Protein AF-A0A6I4NAY8-F1 (afdb_monomer_lite)

pLDDT: mean 77.97, std 20.3, range [33.94, 97.94]

Sequence (167 aa):
MTAADCAPWLVQVPPARNGLWCECTLAEPAAHSAREWLLAGYAAPSPRLAVRWLTAQASRLADLIDPPLDTQWMPPRALRVAALRPALDPATALRAWPTDVAEHDQALTAMRDGGLYAFTVTDDRTSYALTARPILTHARGLTPPPQTPAPYRGRPVEAPPQRPFLR

Foldseek 3Di:
DDDDDPDPDPPVPPQPQQWKKKWKKKWFDDPVDIDMDTPDIDTGRALVSLLVVLLVVLQVVLCVVPNDQPDPVDDNPPDDDDPDDFPFRSSVVSNCSNVPPVLSVVSRVCVVVQHKDWDWGAGPGMIIIIIMHTDNPPPPPPPPDPPPPDPPPDDPPDDPDDDDDDD

Structure (mmCIF, N/CA/C/O backbone):
data_AF-A0A6I4NAY8-F1
#
_entry.id   AF-A0A6I4NAY8-F1
#
loop_
_atom_site.group_PDB
_atom_site.id
_atom_site.type_symbol
_atom_site.label_atom_id
_atom_site.label_alt_id
_atom_site.label_comp_id
_atom_site.label_asym_id
_atom_site.label_entity_id
_atom_site.label_seq_id
_atom_site.pdbx_PDB_ins_code
_atom_site.Cartn_x
_atom_site.Cartn_y
_atom_site.Cartn_z
_atom_site.occupancy
_atom_site.B_iso_or_equiv
_atom_site.auth_seq_id
_atom_site.auth_comp_id
_atom_site.auth_asym_id
_atom_site.auth_atom_id
_atom_site.pdbx_PDB_model_num
ATOM 1 N N . MET A 1 1 ? -2.408 6.179 61.531 1.00 34.97 1 MET A N 1
ATOM 2 C CA . MET A 1 1 ? -1.183 5.784 60.805 1.00 34.97 1 MET A CA 1
ATOM 3 C C . MET A 1 1 ? -1.459 4.390 60.257 1.00 34.97 1 MET A C 1
ATOM 5 O O . MET A 1 1 ? -1.583 3.493 61.070 1.00 34.97 1 MET A O 1
ATOM 9 N N . THR A 1 2 ? -1.752 4.114 58.991 1.00 36.94 2 THR A N 1
ATOM 10 C CA . THR A 1 2 ? -1.921 4.879 57.741 1.00 36.94 2 THR A CA 1
ATOM 11 C C . THR A 1 2 ? -2.724 3.964 56.807 1.00 36.94 2 THR A C 1
ATOM 13 O O . THR A 1 2 ? -2.669 2.743 56.943 1.00 36.94 2 THR A O 1
ATOM 16 N N . ALA A 1 3 ? -3.490 4.567 55.901 1.00 35.75 3 ALA A N 1
ATOM 17 C CA . ALA A 1 3 ? -4.320 3.892 54.915 1.00 35.75 3 ALA A CA 1
ATOM 18 C C . ALA A 1 3 ? -3.467 3.047 53.953 1.00 35.75 3 ALA A C 1
ATOM 20 O O . ALA A 1 3 ? -2.492 3.549 53.399 1.00 35.75 3 ALA A O 1
ATOM 21 N N . ALA A 1 4 ? -3.840 1.781 53.759 1.00 39.31 4 ALA A N 1
ATOM 22 C CA . ALA A 1 4 ? -3.364 0.973 52.644 1.00 39.31 4 ALA A CA 1
ATOM 23 C C . ALA A 1 4 ? -4.388 1.108 51.513 1.00 39.31 4 ALA A C 1
ATOM 25 O O . ALA A 1 4 ? -5.431 0.457 51.496 1.00 39.31 4 ALA A O 1
ATOM 26 N N . ASP A 1 5 ? -4.068 2.065 50.652 1.00 36.16 5 ASP A N 1
ATOM 27 C CA . ASP A 1 5 ? -4.637 2.382 49.350 1.00 36.16 5 ASP A CA 1
ATOM 28 C C . ASP A 1 5 ? -5.094 1.124 48.585 1.00 36.16 5 ASP A C 1
ATOM 30 O O . ASP A 1 5 ? -4.291 0.356 48.054 1.00 36.16 5 ASP A O 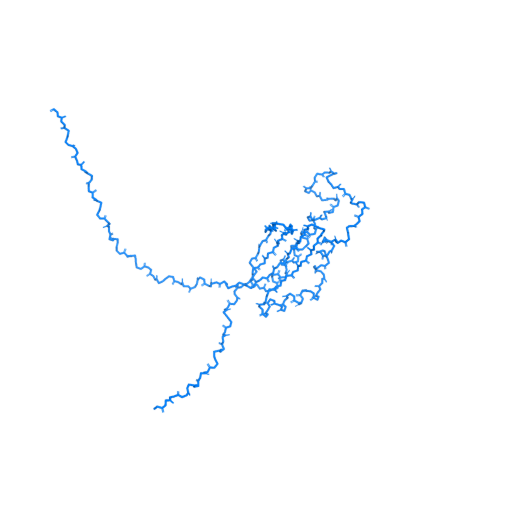1
ATOM 34 N N . CYS A 1 6 ? -6.408 0.904 48.522 1.00 33.94 6 CYS A N 1
ATOM 35 C CA . CYS A 1 6 ? -7.006 0.087 47.475 1.00 33.94 6 CYS A CA 1
ATOM 36 C C . CYS A 1 6 ? -7.085 0.967 46.230 1.00 33.94 6 CYS A C 1
ATOM 38 O O . CYS A 1 6 ? -8.078 1.662 46.044 1.00 33.94 6 CYS A O 1
ATOM 40 N N . ALA A 1 7 ? -6.048 0.958 45.394 1.00 38.62 7 ALA A N 1
ATOM 41 C CA . ALA A 1 7 ? -6.130 1.543 44.063 1.00 38.62 7 ALA A CA 1
ATOM 42 C C . ALA A 1 7 ? -7.064 0.661 43.210 1.00 38.62 7 ALA A C 1
ATOM 44 O O . ALA A 1 7 ? -6.692 -0.473 42.885 1.00 38.62 7 ALA A O 1
ATOM 45 N N . PRO A 1 8 ? -8.282 1.112 42.847 1.00 40.91 8 PRO A N 1
ATOM 46 C CA . PRO A 1 8 ? -9.058 0.407 41.850 1.00 40.91 8 PRO A CA 1
ATOM 47 C C . PRO A 1 8 ? -8.308 0.561 40.529 1.00 40.91 8 PRO A C 1
ATOM 49 O O . PRO A 1 8 ? -7.895 1.658 40.157 1.00 40.91 8 PRO A O 1
ATOM 52 N N . TRP A 1 9 ? -8.090 -0.568 39.864 1.00 42.12 9 TRP A N 1
ATOM 53 C CA . TRP A 1 9 ? -7.739 -0.681 38.456 1.00 42.12 9 TRP A CA 1
ATOM 54 C C . TRP A 1 9 ? -8.169 0.569 37.672 1.00 42.12 9 TRP A C 1
ATOM 56 O O . TRP A 1 9 ? -9.345 0.811 37.418 1.00 42.12 9 TRP A O 1
ATOM 66 N N . LEU A 1 10 ? -7.205 1.385 37.255 1.00 37.97 10 LEU A N 1
ATOM 67 C CA . LEU A 1 10 ? -7.405 2.205 36.074 1.00 37.97 10 LEU A CA 1
ATOM 68 C C . LEU A 1 10 ? -7.508 1.201 34.928 1.00 37.97 10 LEU A C 1
ATOM 70 O O . LEU A 1 10 ? -6.498 0.784 34.365 1.00 37.97 10 LEU A O 1
ATOM 74 N N . VAL A 1 11 ? -8.733 0.790 34.587 1.00 47.25 11 VAL A N 1
ATOM 75 C CA . VAL A 1 11 ? -9.024 0.432 33.200 1.00 47.25 11 VAL A CA 1
ATOM 76 C C . VAL A 1 11 ? -8.667 1.696 32.440 1.00 47.25 11 VAL A C 1
ATOM 78 O O . VAL A 1 11 ? -9.415 2.673 32.423 1.00 47.25 11 VAL A O 1
ATOM 81 N N . GLN A 1 12 ? -7.447 1.723 31.909 1.00 39.81 12 GLN A N 1
ATOM 82 C CA . GLN A 1 12 ? -7.079 2.674 30.888 1.00 39.81 12 GLN A CA 1
ATOM 83 C C . GLN A 1 12 ? -8.020 2.366 29.735 1.00 39.81 12 GLN A C 1
ATOM 85 O O . GLN A 1 12 ? -7.787 1.440 28.964 1.00 39.81 12 GLN A O 1
ATOM 90 N N . VAL A 1 13 ? -9.136 3.093 29.669 1.00 46.72 13 VAL A N 1
ATOM 91 C CA . VAL A 1 13 ? -9.933 3.176 28.453 1.00 46.72 13 VAL A CA 1
ATOM 92 C C . VAL A 1 13 ? -8.932 3.628 27.396 1.00 46.72 13 VAL A C 1
ATOM 94 O O . VAL A 1 13 ? -8.392 4.731 27.540 1.00 46.72 13 VAL A O 1
ATOM 97 N N . PRO A 1 14 ? -8.583 2.785 26.404 1.00 49.34 14 PRO A N 1
ATOM 98 C CA . PRO A 1 14 ? -7.651 3.208 25.379 1.00 49.34 14 PRO A CA 1
ATOM 99 C C . PRO A 1 14 ? -8.218 4.498 24.783 1.00 49.34 14 PRO A C 1
ATOM 101 O O . PRO A 1 14 ? -9.425 4.549 24.513 1.00 49.34 14 PRO A O 1
ATOM 104 N N . PRO A 1 15 ? -7.407 5.563 24.651 1.00 50.00 15 PRO A N 1
ATOM 105 C CA . PRO A 1 15 ? -7.890 6.830 24.121 1.00 50.00 15 PRO A CA 1
ATOM 106 C C . PRO A 1 15 ? -8.634 6.549 22.818 1.00 50.00 15 PRO A C 1
ATOM 108 O O . PRO A 1 15 ? -8.161 5.748 22.010 1.00 50.00 15 PRO A O 1
ATOM 111 N N . ALA A 1 16 ? -9.819 7.146 22.659 1.00 53.31 16 ALA A N 1
ATOM 112 C CA . ALA A 1 16 ? -10.698 6.886 21.526 1.00 53.31 16 ALA A CA 1
ATOM 113 C C . ALA A 1 16 ? -9.896 6.988 20.218 1.00 53.31 16 ALA A C 1
ATOM 115 O O . ALA A 1 16 ? -9.445 8.064 19.817 1.00 53.31 16 ALA A O 1
ATOM 116 N N . ARG A 1 17 ? -9.641 5.832 19.598 1.00 59.94 17 ARG A N 1
ATOM 117 C CA . ARG A 1 17 ? -8.898 5.726 18.344 1.00 59.94 17 ARG A CA 1
ATOM 118 C C . ARG A 1 17 ? -9.830 6.221 17.246 1.00 59.94 17 ARG A C 1
ATOM 120 O O . ARG A 1 17 ? -10.696 5.482 16.795 1.00 59.94 17 ARG A O 1
ATOM 127 N N . ASN A 1 18 ? -9.678 7.478 16.846 1.00 71.06 18 ASN A N 1
ATOM 128 C CA . ASN A 1 18 ? -10.586 8.109 15.885 1.00 71.06 18 ASN A CA 1
ATOM 129 C C . ASN A 1 18 ? -10.168 7.917 14.412 1.00 71.06 18 ASN A C 1
ATOM 131 O O . ASN A 1 18 ? -10.795 8.484 13.518 1.00 71.06 18 ASN A O 1
ATOM 135 N N . GLY A 1 19 ? -9.146 7.099 14.132 1.00 87.06 19 GLY A N 1
ATOM 136 C CA . GLY A 1 19 ? -8.798 6.708 12.769 1.00 87.06 19 GLY A CA 1
ATOM 137 C C . GLY A 1 19 ? -7.439 6.027 12.643 1.00 87.06 19 GLY A C 1
ATOM 138 O O . GLY A 1 19 ? -6.710 5.826 13.617 1.00 87.06 19 GLY A O 1
ATOM 139 N N . LEU A 1 20 ? -7.097 5.684 11.407 1.00 92.75 20 LEU A N 1
ATOM 140 C CA . LEU A 1 20 ? -5.799 5.169 11.001 1.00 92.75 20 LEU A CA 1
ATOM 141 C C . LEU A 1 20 ? -5.195 6.088 9.953 1.00 92.75 20 LEU A C 1
ATOM 143 O O . LEU A 1 20 ? -5.896 6.615 9.093 1.00 92.75 20 LEU A O 1
ATOM 147 N N . TRP A 1 21 ? -3.885 6.249 10.010 1.00 94.69 21 TRP A N 1
ATOM 148 C CA . TRP A 1 21 ? -3.124 6.851 8.936 1.00 94.69 21 TRP A CA 1
ATOM 149 C C . TRP A 1 21 ? -2.493 5.742 8.111 1.00 94.69 21 TRP A C 1
ATOM 151 O O . TRP A 1 21 ? -1.786 4.891 8.651 1.00 94.69 21 TRP A O 1
ATOM 161 N N . CYS A 1 22 ? -2.808 5.738 6.823 1.00 96.81 22 CYS A N 1
ATOM 162 C CA . CYS A 1 22 ? -2.284 4.794 5.855 1.00 96.81 22 CYS A CA 1
ATOM 163 C C . CYS A 1 22 ? -1.276 5.511 4.963 1.00 96.81 22 CYS A C 1
ATOM 165 O O . CYS A 1 22 ? -1.533 6.640 4.541 1.00 96.81 22 CYS A O 1
ATOM 167 N N . GLU A 1 23 ? -0.156 4.863 4.669 1.00 97.00 23 GLU A N 1
ATOM 168 C CA . GLU A 1 23 ? 0.935 5.423 3.873 1.00 97.00 23 GLU A CA 1
ATOM 169 C C . GLU A 1 23 ? 1.396 4.403 2.834 1.00 97.00 23 GLU A C 1
ATOM 171 O O . GLU A 1 23 ? 1.393 3.197 3.074 1.00 97.00 23 GLU A O 1
ATOM 176 N N . CYS A 1 24 ? 1.784 4.908 1.668 1.00 97.12 24 CYS A N 1
ATOM 177 C CA . CYS A 1 24 ? 2.504 4.169 0.645 1.00 97.12 24 CYS A CA 1
ATOM 178 C C . CYS A 1 24 ? 3.867 4.836 0.502 1.00 97.12 24 CYS A C 1
ATOM 180 O O . CYS A 1 24 ? 3.929 5.995 0.075 1.00 97.12 24 CYS A O 1
ATOM 182 N N . THR A 1 25 ? 4.939 4.137 0.860 1.00 95.62 25 THR A N 1
ATOM 183 C CA . THR A 1 25 ? 6.299 4.677 0.798 1.00 95.62 25 THR A CA 1
ATOM 184 C C . THR A 1 25 ? 7.200 3.849 -0.104 1.00 95.62 25 THR A C 1
ATOM 186 O O . THR A 1 25 ? 6.998 2.654 -0.319 1.00 95.62 25 THR A O 1
ATOM 189 N N . LEU A 1 26 ? 8.180 4.539 -0.674 1.00 93.81 26 LEU A N 1
ATOM 190 C CA . LEU A 1 26 ? 9.286 3.984 -1.434 1.00 93.81 26 LEU A CA 1
ATOM 191 C C . LEU A 1 26 ? 10.556 4.268 -0.646 1.00 93.81 26 LEU A C 1
ATOM 193 O O . LEU A 1 26 ? 10.820 5.430 -0.350 1.00 93.81 26 LEU A O 1
ATOM 197 N N . ALA A 1 27 ? 11.355 3.256 -0.348 1.00 91.50 27 ALA A N 1
ATOM 198 C CA . ALA A 1 27 ? 12.636 3.427 0.311 1.00 91.50 27 ALA A CA 1
ATOM 199 C C . ALA A 1 27 ? 13.767 2.839 -0.534 1.00 91.50 27 ALA A C 1
ATOM 201 O O . ALA A 1 27 ? 13.701 1.695 -0.971 1.00 91.50 27 ALA A O 1
ATOM 202 N N . GLU A 1 28 ? 14.829 3.608 -0.732 1.00 89.00 28 GLU A N 1
ATOM 203 C CA . GLU A 1 28 ? 16.080 3.148 -1.328 1.00 89.00 28 GLU A CA 1
ATOM 204 C C . GLU A 1 28 ? 17.092 2.926 -0.194 1.00 89.00 28 GLU A C 1
ATOM 206 O O . GLU A 1 28 ? 17.622 3.900 0.364 1.00 89.00 28 GLU A O 1
ATOM 211 N N . PRO A 1 29 ? 17.341 1.669 0.215 1.00 71.69 29 PRO A N 1
ATOM 212 C CA . PRO A 1 29 ? 18.345 1.370 1.221 1.00 71.69 29 PRO A CA 1
ATOM 213 C C . PRO A 1 29 ? 19.744 1.535 0.614 1.00 71.69 29 PRO A C 1
ATOM 215 O O . PRO A 1 29 ? 20.299 0.613 0.023 1.00 71.69 29 PRO A O 1
ATOM 218 N N . ALA A 1 30 ? 20.343 2.717 0.764 1.00 71.38 30 ALA A N 1
ATOM 219 C CA . ALA A 1 30 ? 21.750 2.918 0.429 1.00 71.38 30 ALA A CA 1
ATOM 220 C C . ALA A 1 30 ? 22.642 2.648 1.648 1.00 71.38 30 ALA A C 1
ATOM 222 O O . ALA A 1 30 ? 22.284 2.987 2.775 1.00 71.38 30 ALA A O 1
ATOM 223 N N . ALA A 1 31 ? 23.854 2.137 1.407 1.00 67.75 31 ALA A N 1
ATOM 224 C CA . ALA A 1 31 ? 24.835 1.822 2.453 1.00 67.75 31 ALA A CA 1
ATOM 225 C C . ALA A 1 31 ? 25.184 3.007 3.382 1.00 67.75 31 ALA A C 1
ATOM 227 O O . ALA A 1 31 ? 25.653 2.789 4.494 1.00 67.75 31 ALA A O 1
ATOM 228 N N . HIS A 1 32 ? 24.954 4.250 2.941 1.00 60.06 32 HIS A N 1
ATOM 229 C CA . HIS A 1 32 ? 25.340 5.460 3.680 1.00 60.06 32 HIS A CA 1
ATOM 230 C C . HIS A 1 32 ? 24.232 6.523 3.790 1.00 60.06 32 HIS A C 1
ATOM 232 O O . HIS A 1 32 ? 24.405 7.500 4.514 1.00 60.06 32 HIS A O 1
ATOM 238 N N . SER A 1 33 ? 23.100 6.368 3.092 1.00 64.69 33 SER A N 1
ATOM 239 C CA . SER A 1 33 ? 21.971 7.306 3.182 1.00 64.69 33 SER A CA 1
ATOM 240 C C . SER A 1 33 ? 20.681 6.666 2.671 1.00 64.69 33 SER A C 1
ATOM 242 O O . SER A 1 33 ? 20.396 6.713 1.473 1.00 64.69 33 SER A O 1
ATOM 244 N N . ALA A 1 34 ? 19.891 6.075 3.565 1.00 79.00 34 ALA A N 1
ATOM 245 C CA . ALA A 1 34 ? 18.550 5.633 3.205 1.00 79.00 34 ALA A CA 1
ATOM 246 C C . ALA A 1 34 ? 17.709 6.847 2.780 1.00 79.00 34 ALA A C 1
ATOM 248 O O . ALA A 1 34 ? 17.661 7.855 3.491 1.00 79.00 34 ALA A O 1
ATOM 249 N N . ARG A 1 35 ? 17.080 6.763 1.608 1.00 85.75 35 ARG A N 1
ATOM 250 C CA . ARG A 1 35 ? 16.110 7.759 1.142 1.00 85.75 35 ARG A CA 1
ATOM 251 C C . ARG A 1 35 ? 14.730 7.143 1.173 1.00 85.75 35 ARG A C 1
ATOM 253 O O . ARG A 1 35 ? 14.568 6.008 0.743 1.00 85.75 35 ARG A O 1
ATOM 260 N N . GLU A 1 36 ? 13.758 7.898 1.662 1.00 91.44 36 GLU A N 1
ATOM 261 C CA . GLU A 1 36 ? 12.361 7.489 1.682 1.00 91.44 36 GLU A CA 1
ATOM 262 C C . GLU A 1 36 ? 11.495 8.577 1.047 1.00 91.44 36 GLU A C 1
ATOM 264 O O . GLU A 1 36 ? 11.674 9.770 1.306 1.00 91.44 36 GLU A O 1
ATOM 269 N N . TRP A 1 37 ? 10.552 8.154 0.212 1.00 93.81 37 TRP A N 1
ATOM 270 C CA . TRP A 1 37 ? 9.575 9.008 -0.443 1.00 93.81 37 TRP A CA 1
ATOM 271 C C . TRP A 1 37 ? 8.164 8.541 -0.098 1.00 93.81 37 TRP A C 1
ATOM 273 O O . TRP A 1 37 ? 7.818 7.376 -0.291 1.00 93.81 37 TRP A O 1
ATOM 283 N N . LEU A 1 38 ? 7.326 9.471 0.362 1.00 94.62 38 LEU A N 1
ATOM 284 C CA . LEU A 1 38 ? 5.894 9.245 0.530 1.00 94.62 38 LEU A CA 1
ATOM 285 C C . LEU A 1 38 ? 5.197 9.404 -0.825 1.00 94.62 38 LEU A C 1
ATOM 287 O O . LEU A 1 38 ? 5.146 10.503 -1.375 1.00 94.62 38 LEU A O 1
ATOM 291 N N . LEU A 1 39 ? 4.651 8.311 -1.352 1.00 94.12 39 LEU A N 1
ATOM 292 C CA . LEU A 1 39 ? 3.948 8.293 -2.636 1.00 94.12 39 LEU A CA 1
ATOM 293 C C . LEU A 1 39 ? 2.464 8.638 -2.478 1.00 94.12 39 LEU A C 1
ATOM 295 O O . LEU A 1 39 ? 1.883 9.310 -3.329 1.00 94.12 39 LEU A O 1
ATOM 299 N N . ALA A 1 40 ? 1.844 8.179 -1.388 1.00 94.25 40 ALA A N 1
ATOM 300 C CA . ALA A 1 40 ? 0.448 8.458 -1.075 1.00 94.25 40 ALA A CA 1
ATOM 301 C C . ALA A 1 40 ? 0.174 8.336 0.428 1.00 94.25 40 ALA A C 1
ATOM 303 O O . ALA A 1 40 ? 0.812 7.546 1.122 1.00 94.25 40 ALA A O 1
ATOM 304 N N . GLY A 1 41 ? -0.821 9.080 0.914 1.00 94.69 41 GLY A N 1
ATOM 305 C CA . GLY A 1 41 ? -1.300 9.002 2.292 1.00 94.69 41 GLY A CA 1
ATOM 306 C C . GLY A 1 41 ? -2.823 9.084 2.372 1.00 94.69 41 GLY A C 1
ATOM 307 O O . GLY A 1 41 ? -3.463 9.713 1.524 1.00 94.69 41 GLY A O 1
ATOM 308 N N . TYR A 1 42 ? -3.412 8.443 3.381 1.00 94.94 42 TYR A N 1
ATOM 309 C CA . TYR A 1 42 ? -4.858 8.431 3.594 1.00 94.94 42 TYR A CA 1
ATOM 310 C C . TYR A 1 42 ? -5.238 8.269 5.065 1.00 94.94 42 TYR A C 1
ATOM 312 O O . TYR A 1 42 ? -4.831 7.323 5.735 1.00 94.94 42 TYR A O 1
ATOM 320 N N . ALA A 1 43 ? -6.089 9.170 5.558 1.00 93.25 43 ALA A N 1
ATOM 321 C CA . ALA A 1 43 ? -6.701 9.049 6.874 1.00 93.25 43 ALA A CA 1
ATOM 322 C C . ALA A 1 43 ? -7.974 8.191 6.778 1.00 93.25 43 ALA A C 1
ATOM 324 O O . ALA A 1 43 ? -9.025 8.658 6.337 1.00 93.25 43 ALA A O 1
ATOM 325 N N . ALA A 1 44 ? -7.880 6.928 7.188 1.00 92.75 44 ALA A N 1
ATOM 326 C CA . ALA A 1 44 ? -8.990 5.990 7.193 1.00 92.75 44 ALA A CA 1
ATOM 327 C C . ALA A 1 44 ? -9.781 6.081 8.511 1.00 92.75 44 ALA A C 1
ATOM 329 O O . ALA A 1 44 ? -9.198 5.939 9.585 1.00 92.75 44 ALA A O 1
ATOM 330 N N . PRO A 1 45 ? -11.117 6.223 8.478 1.00 90.56 45 PRO A N 1
ATOM 331 C CA . PRO A 1 45 ? -11.915 6.273 9.703 1.00 90.56 45 PRO A CA 1
ATOM 332 C C . PRO A 1 45 ? -12.198 4.882 10.298 1.00 90.56 45 PRO A C 1
ATOM 334 O O . PRO A 1 45 ? -12.808 4.777 11.355 1.00 90.56 45 PRO A O 1
ATOM 337 N N . SER A 1 46 ? -11.786 3.795 9.632 1.00 90.88 46 SER A N 1
ATOM 338 C CA . SER A 1 46 ? -11.899 2.431 10.164 1.00 90.88 46 SER A CA 1
ATOM 339 C C . SER A 1 46 ? -10.867 1.477 9.545 1.00 90.88 46 SER A C 1
ATOM 341 O O . SER A 1 46 ? -10.421 1.726 8.420 1.00 90.88 46 SER A O 1
ATOM 343 N N . PRO A 1 47 ? -10.551 0.339 10.201 1.00 94.06 47 PRO A N 1
ATOM 344 C CA . PRO A 1 47 ? -9.652 -0.681 9.650 1.00 94.06 47 PRO A CA 1
ATOM 345 C C . PRO A 1 47 ? -10.086 -1.220 8.282 1.00 94.06 47 PRO A C 1
ATOM 347 O O . PRO A 1 47 ? -9.264 -1.414 7.396 1.00 94.06 47 PRO A O 1
ATOM 350 N N . ARG A 1 48 ? -11.392 -1.408 8.055 1.00 95.44 48 ARG A N 1
ATOM 351 C CA . ARG A 1 48 ? -11.899 -1.901 6.760 1.00 95.44 48 ARG A CA 1
ATOM 352 C C . ARG A 1 48 ? -11.633 -0.921 5.622 1.00 95.44 48 ARG A C 1
ATOM 354 O O . ARG A 1 48 ? -11.324 -1.332 4.508 1.00 95.44 48 ARG A O 1
ATOM 361 N N . LEU A 1 49 ? -11.756 0.375 5.900 1.00 95.44 49 LEU A N 1
ATOM 362 C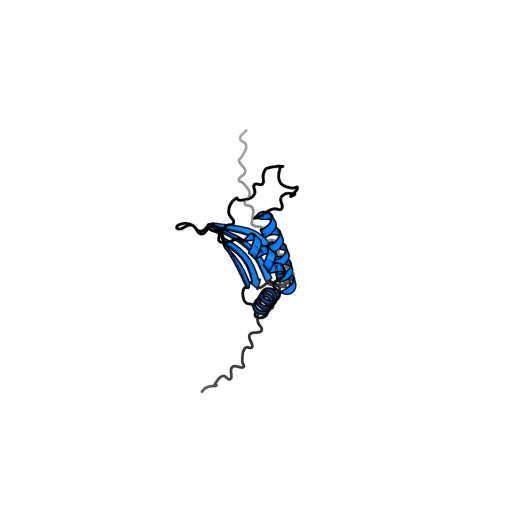 CA . LEU A 1 49 ? -11.451 1.416 4.922 1.00 95.44 49 LEU A CA 1
ATOM 363 C C . LEU A 1 49 ? -9.946 1.565 4.699 1.00 95.44 49 LEU A C 1
ATOM 365 O O . LEU A 1 49 ? -9.552 1.866 3.576 1.00 95.44 49 LEU A O 1
ATOM 369 N N . ALA A 1 50 ? -9.131 1.304 5.724 1.00 96.12 50 ALA A N 1
ATOM 370 C CA . ALA A 1 50 ? -7.683 1.215 5.585 1.00 96.12 50 ALA A CA 1
ATOM 371 C C . ALA A 1 50 ? -7.296 0.068 4.641 1.00 96.12 50 ALA A C 1
ATOM 373 O O . ALA A 1 50 ? -6.661 0.339 3.629 1.00 96.12 50 ALA A O 1
ATOM 374 N N . VAL A 1 51 ? -7.770 -1.167 4.878 1.00 97.12 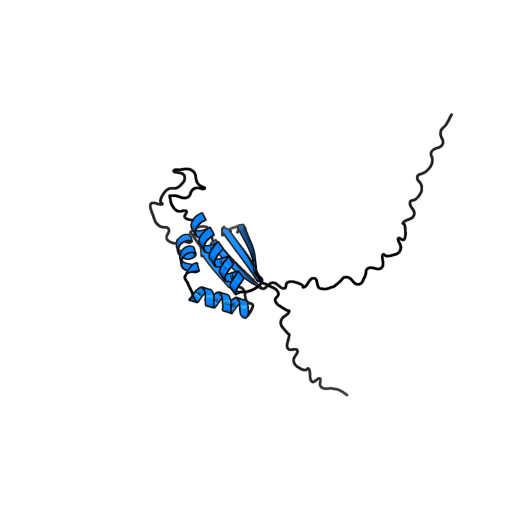51 VAL A N 1
ATOM 375 C CA . VAL A 1 51 ? -7.506 -2.305 3.969 1.00 97.12 51 VAL A CA 1
ATOM 376 C C . VAL A 1 51 ? -7.954 -1.985 2.551 1.00 97.12 51 VAL A C 1
ATOM 378 O O . VAL A 1 51 ? -7.162 -2.109 1.629 1.00 97.12 51 VAL A O 1
ATOM 381 N N . ARG A 1 52 ? -9.177 -1.472 2.366 1.00 97.69 52 ARG A N 1
ATOM 382 C CA . ARG A 1 52 ? -9.668 -1.111 1.028 1.00 97.69 52 ARG A CA 1
ATOM 383 C C . ARG A 1 52 ? -8.764 -0.094 0.326 1.00 97.69 52 ARG A C 1
ATOM 385 O O . ARG A 1 52 ? -8.565 -0.184 -0.883 1.00 97.69 52 ARG A O 1
ATOM 392 N N . TRP A 1 53 ? -8.250 0.890 1.062 1.00 97.56 53 TRP A N 1
ATOM 393 C CA . TRP A 1 53 ? -7.302 1.851 0.509 1.00 97.56 53 TRP A CA 1
ATOM 394 C C . TRP A 1 53 ? -5.969 1.187 0.155 1.00 97.56 53 TRP A C 1
ATOM 396 O O . TRP A 1 53 ? -5.489 1.392 -0.957 1.00 97.56 53 TRP A O 1
ATOM 406 N N . LEU A 1 54 ? -5.417 0.353 1.042 1.00 97.69 54 LEU A N 1
ATOM 407 C CA . LEU A 1 54 ? -4.188 -0.405 0.788 1.00 97.69 54 LEU A CA 1
ATOM 408 C C . LEU A 1 54 ? -4.342 -1.298 -0.453 1.00 97.69 54 LEU A C 1
ATOM 410 O O . LEU A 1 54 ? -3.442 -1.327 -1.279 1.00 97.69 54 LEU A O 1
ATOM 414 N N . THR A 1 55 ? -5.505 -1.924 -0.662 1.00 97.94 55 THR A N 1
ATOM 415 C CA . THR A 1 55 ? -5.793 -2.770 -1.837 1.00 97.94 55 THR A CA 1
ATOM 416 C C . THR A 1 55 ? -5.740 -1.968 -3.132 1.00 97.94 55 THR A C 1
ATOM 418 O O . THR A 1 55 ? -5.133 -2.388 -4.122 1.00 97.94 55 THR A O 1
ATOM 421 N N . ALA A 1 56 ? -6.357 -0.784 -3.122 1.00 97.50 56 ALA A N 1
ATOM 422 C CA . ALA A 1 56 ? -6.330 0.122 -4.260 1.00 97.50 56 ALA A CA 1
ATOM 423 C C . ALA A 1 56 ? -4.909 0.643 -4.534 1.00 97.50 56 ALA A C 1
ATOM 425 O O . ALA A 1 56 ? -4.511 0.738 -5.694 1.00 97.50 56 ALA A O 1
ATOM 426 N N . GLN A 1 57 ? -4.134 0.950 -3.486 1.00 97.69 57 GLN A N 1
ATOM 427 C CA . GLN A 1 57 ? -2.743 1.379 -3.643 1.00 97.69 57 GLN A CA 1
ATOM 428 C C . GLN A 1 57 ? -1.827 0.253 -4.111 1.00 97.69 57 GLN A C 1
ATOM 430 O O . GLN A 1 57 ? -0.994 0.510 -4.968 1.00 97.69 57 GLN A O 1
ATOM 435 N N . ALA A 1 58 ? -2.001 -0.979 -3.627 1.00 97.50 58 ALA A N 1
ATOM 436 C CA . ALA A 1 58 ? -1.230 -2.135 -4.077 1.00 97.50 58 ALA A CA 1
ATOM 437 C C . ALA A 1 58 ? -1.392 -2.347 -5.586 1.00 97.50 58 ALA A C 1
ATOM 439 O O . ALA A 1 58 ? -0.405 -2.415 -6.314 1.00 97.50 58 ALA A O 1
ATOM 440 N N . SER A 1 59 ? -2.642 -2.336 -6.060 1.00 96.06 59 SER A N 1
ATOM 441 C CA . SER A 1 59 ? -2.954 -2.475 -7.487 1.00 96.06 59 SER A CA 1
ATOM 442 C C . SER A 1 59 ? -2.344 -1.332 -8.304 1.00 96.06 59 SER A C 1
ATOM 444 O O . SER A 1 59 ? -1.630 -1.565 -9.273 1.00 96.06 59 SER A O 1
ATOM 446 N N . ARG A 1 60 ? -2.544 -0.083 -7.856 1.00 94.75 60 ARG A N 1
ATOM 447 C CA . ARG A 1 60 ? -1.983 1.100 -8.521 1.00 94.75 60 ARG A CA 1
ATOM 448 C C . ARG A 1 60 ? -0.457 1.065 -8.576 1.00 94.75 60 ARG A C 1
ATOM 450 O O . ARG A 1 60 ? 0.123 1.453 -9.582 1.00 94.75 60 ARG A O 1
ATOM 457 N N . LEU A 1 61 ? 0.192 0.660 -7.489 1.00 95.12 61 LEU A N 1
ATOM 458 C CA . LEU A 1 61 ? 1.644 0.611 -7.398 1.00 95.12 61 LEU A CA 1
ATOM 459 C C . LEU A 1 61 ? 2.213 -0.493 -8.290 1.00 95.12 61 LEU A C 1
ATOM 461 O O . LEU A 1 61 ? 3.203 -0.252 -8.973 1.00 95.12 61 LEU A O 1
ATOM 465 N N . ALA A 1 62 ? 1.559 -1.654 -8.358 1.00 94.94 62 ALA A N 1
ATOM 466 C CA . ALA A 1 62 ? 1.936 -2.703 -9.297 1.00 94.94 62 ALA A CA 1
ATOM 467 C C . ALA A 1 62 ? 1.885 -2.218 -10.753 1.00 94.94 62 ALA A C 1
ATOM 469 O O . ALA A 1 62 ? 2.836 -2.448 -11.493 1.00 94.94 62 ALA A O 1
ATOM 470 N N . ASP A 1 63 ? 0.826 -1.501 -11.141 1.00 93.19 63 ASP A N 1
ATOM 471 C CA . ASP A 1 63 ? 0.678 -0.950 -12.497 1.00 93.19 63 ASP A CA 1
ATOM 472 C C . ASP A 1 63 ? 1.698 0.156 -12.809 1.00 93.19 63 ASP A C 1
ATOM 474 O O . ASP A 1 63 ? 2.020 0.399 -13.970 1.00 93.19 63 ASP A O 1
ATOM 478 N N . LEU A 1 64 ? 2.211 0.849 -11.788 1.00 91.44 64 LEU A N 1
ATOM 479 C CA . LEU A 1 64 ? 3.289 1.826 -11.954 1.00 91.44 64 LEU A CA 1
ATOM 480 C C . LEU A 1 64 ? 4.658 1.154 -12.112 1.00 91.44 64 LEU A C 1
ATOM 482 O O . LEU A 1 64 ? 5.484 1.655 -12.872 1.00 91.44 64 LEU A O 1
ATOM 486 N N . ILE A 1 65 ? 4.900 0.054 -11.394 1.00 90.88 65 ILE A N 1
ATOM 487 C CA . ILE A 1 65 ? 6.162 -0.699 -11.448 1.00 90.88 65 ILE A CA 1
ATOM 488 C C . ILE A 1 65 ? 6.259 -1.508 -12.747 1.00 90.88 65 ILE A C 1
ATOM 490 O O . ILE A 1 65 ? 7.302 -1.516 -13.394 1.00 90.88 65 ILE A O 1
ATOM 494 N N . ASP A 1 66 ? 5.175 -2.175 -13.132 1.00 90.12 66 ASP A N 1
ATOM 495 C CA . ASP A 1 66 ? 5.106 -3.063 -14.291 1.00 90.12 66 ASP A CA 1
ATOM 496 C C . ASP A 1 66 ? 3.828 -2.747 -15.088 1.00 90.12 66 ASP A C 1
ATOM 498 O O . ASP A 1 66 ? 2.795 -3.400 -14.912 1.00 90.12 66 ASP A O 1
ATOM 502 N N . PRO A 1 67 ? 3.847 -1.693 -15.923 1.00 90.19 67 PRO A N 1
ATOM 503 C CA . PRO A 1 67 ? 2.649 -1.244 -16.618 1.00 90.19 67 PRO A CA 1
ATOM 504 C C . PRO A 1 67 ? 2.242 -2.235 -17.713 1.00 90.19 67 PRO A C 1
ATOM 506 O O . PRO A 1 67 ? 3.112 -2.743 -18.430 1.00 90.19 67 PRO A O 1
ATOM 509 N N . PRO A 1 68 ? 0.936 -2.459 -17.944 1.00 84.44 68 PRO A N 1
ATOM 510 C CA . PRO A 1 68 ? 0.497 -3.240 -19.091 1.00 84.44 68 PRO A CA 1
ATOM 511 C C . PRO A 1 68 ? 0.914 -2.551 -20.401 1.00 84.44 68 PRO A C 1
ATOM 513 O O . PRO A 1 68 ? 1.001 -1.323 -20.488 1.00 84.44 68 PRO A O 1
ATOM 516 N N . LEU A 1 69 ? 1.203 -3.340 -21.440 1.00 82.44 69 LEU A N 1
ATOM 517 C CA . LEU A 1 69 ? 1.801 -2.841 -22.689 1.00 82.44 69 LEU A CA 1
ATOM 518 C C . LEU A 1 69 ? 0.919 -1.838 -23.453 1.00 82.44 69 LEU A C 1
ATOM 520 O O . LEU A 1 69 ? 1.426 -1.093 -24.290 1.00 82.44 69 LEU A O 1
ATOM 524 N N . ASP A 1 70 ? -0.382 -1.827 -23.177 1.00 81.38 70 ASP A N 1
ATOM 525 C CA . ASP A 1 70 ? -1.401 -0.960 -23.774 1.00 81.38 70 ASP A CA 1
ATOM 526 C C . ASP A 1 70 ? -1.720 0.287 -22.926 1.00 81.38 70 ASP A C 1
ATOM 528 O O . ASP A 1 70 ? -2.662 1.029 -23.216 1.00 81.38 70 ASP A O 1
ATOM 532 N N . THR A 1 71 ? -0.915 0.554 -21.897 1.00 85.19 71 THR A N 1
ATOM 533 C CA . THR A 1 71 ? -1.068 1.708 -21.011 1.00 85.19 71 THR A CA 1
ATOM 534 C C . THR A 1 71 ? -1.070 3.041 -21.769 1.00 85.19 71 THR A C 1
ATOM 536 O O . THR A 1 71 ? -0.084 3.429 -22.393 1.00 85.19 71 THR A O 1
ATOM 539 N N . GLN A 1 72 ? -2.158 3.805 -21.636 1.00 84.31 72 GLN A N 1
ATOM 540 C CA . GLN A 1 72 ? -2.383 5.040 -22.403 1.00 84.31 72 GLN A CA 1
ATOM 541 C C . GLN A 1 72 ? -1.596 6.265 -21.919 1.00 84.31 72 GLN A C 1
ATOM 543 O O . GLN A 1 72 ? -1.380 7.195 -22.693 1.00 84.31 72 GLN A O 1
ATOM 548 N N . TRP A 1 73 ? -1.184 6.307 -20.647 1.00 84.75 73 TRP A N 1
ATOM 549 C CA . TRP A 1 73 ? -0.438 7.450 -20.104 1.00 84.75 73 TRP A CA 1
ATOM 550 C C . TRP A 1 73 ? 1.028 7.474 -20.548 1.00 84.75 73 TRP A C 1
ATOM 552 O O . TRP A 1 73 ? 1.720 8.464 -20.305 1.00 84.75 73 TRP A O 1
ATOM 562 N N . MET A 1 74 ? 1.497 6.412 -21.212 1.00 83.75 74 MET A N 1
ATOM 563 C CA . MET A 1 74 ? 2.877 6.285 -21.649 1.00 83.75 74 MET A CA 1
ATOM 564 C C . MET A 1 74 ? 2.991 6.364 -23.177 1.00 83.75 74 MET A C 1
ATOM 566 O O . MET A 1 74 ? 2.144 5.824 -23.891 1.00 83.75 74 MET A O 1
ATOM 570 N N . PRO A 1 75 ? 4.026 7.034 -23.716 1.00 85.75 75 PRO A N 1
ATOM 571 C CA . PRO A 1 75 ? 4.219 7.100 -25.156 1.00 85.75 75 PRO A CA 1
ATOM 572 C C . PRO A 1 75 ? 4.375 5.699 -25.767 1.00 85.75 75 PRO A C 1
ATOM 574 O O . PRO A 1 75 ? 4.982 4.818 -25.143 1.00 85.75 75 PRO A O 1
ATOM 577 N N . PRO A 1 76 ? 3.926 5.486 -27.016 1.00 81.50 76 PRO A N 1
ATOM 578 C CA . PRO A 1 76 ? 4.188 4.239 -27.720 1.00 81.50 76 PRO A CA 1
ATOM 579 C C . PRO A 1 76 ? 5.686 3.908 -27.710 1.00 81.50 76 PRO A C 1
ATOM 581 O O . PRO A 1 76 ? 6.517 4.775 -27.977 1.00 81.50 76 PRO A O 1
ATOM 584 N N . ARG A 1 77 ? 6.033 2.641 -27.445 1.00 81.50 77 ARG A N 1
ATOM 585 C CA . ARG A 1 77 ? 7.422 2.133 -27.374 1.00 81.50 77 ARG A CA 1
ATOM 586 C C . ARG A 1 77 ? 8.281 2.685 -26.223 1.00 81.50 77 ARG A C 1
ATOM 588 O O . ARG A 1 77 ? 9.487 2.447 -26.224 1.00 81.50 77 ARG A O 1
ATOM 595 N N . ALA A 1 78 ? 7.692 3.376 -25.245 1.00 85.69 78 ALA A N 1
ATOM 596 C CA . ALA A 1 78 ? 8.383 3.712 -23.998 1.00 85.69 78 ALA A CA 1
ATOM 597 C C . ALA A 1 78 ? 8.609 2.472 -23.110 1.00 85.69 78 ALA A C 1
ATOM 599 O O . ALA A 1 78 ? 9.589 2.409 -22.374 1.00 85.69 78 ALA A O 1
ATOM 600 N N . LEU A 1 79 ? 7.731 1.470 -23.223 1.00 85.81 79 LEU A N 1
ATOM 601 C CA . LEU A 1 79 ? 7.864 0.178 -22.553 1.00 85.81 79 LEU A CA 1
ATOM 602 C C . LEU A 1 79 ? 8.746 -0.783 -23.343 1.00 85.81 79 LEU A C 1
ATOM 604 O O . LEU A 1 79 ? 8.635 -0.900 -24.567 1.00 85.81 79 LEU A O 1
ATOM 608 N N . ARG A 1 80 ? 9.571 -1.536 -22.615 1.00 82.94 80 ARG A N 1
ATOM 609 C CA . ARG A 1 80 ? 10.260 -2.719 -23.128 1.00 82.94 80 ARG A CA 1
ATOM 610 C C . ARG A 1 80 ? 10.023 -3.881 -22.183 1.00 82.94 80 ARG A C 1
ATOM 612 O O . ARG A 1 80 ? 10.145 -3.728 -20.975 1.00 82.94 80 ARG A O 1
ATOM 619 N N . VAL A 1 81 ? 9.722 -5.039 -22.757 1.00 82.50 81 VAL A N 1
ATOM 620 C CA . VAL A 1 81 ? 9.625 -6.284 -21.998 1.00 82.50 81 VAL A CA 1
ATOM 621 C C . VAL A 1 81 ? 11.029 -6.658 -21.531 1.00 82.50 81 VAL A C 1
ATOM 623 O O . VAL A 1 81 ? 11.947 -6.763 -22.349 1.00 82.50 81 VAL A O 1
ATOM 626 N N . ALA A 1 82 ? 11.201 -6.824 -20.221 1.00 80.94 82 ALA A N 1
ATOM 627 C CA . ALA A 1 82 ? 12.457 -7.287 -19.654 1.00 80.94 82 ALA A CA 1
ATOM 628 C C . ALA A 1 82 ? 12.763 -8.707 -20.158 1.00 80.94 82 ALA A C 1
ATOM 630 O O . ALA A 1 82 ? 11.906 -9.588 -20.126 1.00 80.94 82 ALA A O 1
ATOM 631 N N . ALA A 1 83 ? 13.990 -8.932 -20.633 1.00 78.56 83 ALA A N 1
ATOM 632 C CA . ALA A 1 83 ? 14.397 -10.229 -21.176 1.00 78.56 83 ALA A CA 1
ATOM 633 C C . ALA A 1 83 ? 14.543 -11.315 -20.094 1.00 78.56 83 ALA A C 1
ATOM 635 O O . ALA A 1 83 ? 14.449 -12.502 -20.395 1.00 78.56 83 ALA A O 1
ATOM 636 N N . LEU A 1 84 ? 14.774 -10.907 -18.844 1.00 77.75 84 LEU A N 1
ATOM 637 C CA . LEU A 1 84 ? 14.891 -11.785 -17.687 1.00 77.75 84 LEU A CA 1
ATOM 638 C C . LEU A 1 84 ? 13.947 -11.291 -16.593 1.00 77.75 84 LEU A C 1
ATOM 640 O O . LEU A 1 84 ? 13.898 -10.093 -16.313 1.00 77.75 84 LEU A O 1
ATOM 644 N N . ARG A 1 85 ? 13.222 -12.219 -15.965 1.00 72.12 85 ARG A N 1
ATOM 645 C CA . ARG A 1 85 ? 12.401 -11.905 -14.797 1.00 72.12 85 ARG A CA 1
ATOM 646 C C . ARG A 1 85 ? 13.320 -11.654 -13.596 1.00 72.12 85 ARG A C 1
ATOM 648 O O . ARG A 1 85 ? 14.204 -12.484 -13.362 1.00 72.12 85 ARG A O 1
ATOM 655 N N . PRO A 1 86 ? 13.147 -10.555 -12.846 1.00 73.06 86 PRO A N 1
ATOM 656 C CA . PRO A 1 86 ? 13.942 -10.329 -11.649 1.00 73.06 86 PRO A CA 1
ATOM 657 C C . PRO A 1 86 ? 13.694 -11.453 -10.636 1.00 73.06 86 PRO A C 1
ATOM 659 O O . PRO A 1 86 ? 12.615 -12.047 -10.591 1.00 73.06 86 PRO A O 1
ATOM 662 N N . ALA A 1 87 ? 14.716 -11.763 -9.834 1.00 75.94 87 ALA A N 1
ATOM 663 C CA . ALA A 1 87 ? 14.610 -12.773 -8.780 1.00 75.94 87 ALA A CA 1
ATOM 664 C C . ALA A 1 87 ? 13.559 -12.389 -7.724 1.00 75.94 87 ALA A C 1
ATOM 666 O O . ALA A 1 87 ? 12.969 -13.267 -7.097 1.00 75.94 87 ALA A O 1
ATOM 667 N N . LEU A 1 88 ? 13.315 -11.085 -7.564 1.00 83.19 88 LEU A N 1
ATOM 668 C CA . LEU A 1 88 ? 12.265 -10.536 -6.731 1.00 83.19 88 LEU A CA 1
ATOM 669 C C . LEU A 1 88 ? 11.381 -9.618 -7.581 1.00 83.19 88 LEU A C 1
ATOM 671 O O . LEU A 1 88 ? 11.866 -8.693 -8.216 1.00 83.19 88 LEU A O 1
ATOM 675 N N . ASP A 1 89 ? 10.089 -9.923 -7.640 1.00 89.38 89 ASP A N 1
ATOM 676 C CA . ASP A 1 89 ? 9.124 -9.238 -8.503 1.00 89.38 89 ASP A CA 1
ATOM 677 C C . ASP A 1 89 ? 8.077 -8.540 -7.617 1.00 89.38 89 ASP A C 1
ATOM 679 O O . ASP A 1 89 ? 7.061 -9.153 -7.255 1.00 89.38 89 ASP A O 1
ATOM 683 N N . PRO A 1 90 ? 8.327 -7.280 -7.206 1.00 92.69 90 PRO A N 1
ATOM 684 C CA . PRO A 1 90 ? 7.429 -6.561 -6.308 1.00 92.69 90 PRO A CA 1
ATOM 685 C C . PRO A 1 90 ? 6.050 -6.340 -6.937 1.00 92.69 90 PRO A C 1
ATOM 687 O O . PRO A 1 90 ? 5.049 -6.396 -6.226 1.00 92.69 90 PRO A O 1
ATOM 690 N N . ALA A 1 91 ? 5.966 -6.152 -8.260 1.00 94.00 91 ALA A N 1
ATOM 691 C CA . ALA A 1 91 ? 4.692 -5.970 -8.951 1.00 94.00 91 ALA A CA 1
ATOM 692 C C . ALA A 1 91 ? 3.817 -7.227 -8.857 1.00 94.00 91 ALA A C 1
ATOM 694 O O . ALA A 1 91 ? 2.620 -7.125 -8.595 1.00 94.00 91 ALA A O 1
ATOM 695 N N . THR A 1 92 ? 4.399 -8.421 -9.000 1.00 93.50 92 THR A N 1
ATOM 696 C CA . THR A 1 92 ? 3.657 -9.676 -8.805 1.00 93.50 92 THR A CA 1
ATOM 697 C C . THR A 1 92 ? 3.134 -9.813 -7.374 1.00 93.50 92 THR A C 1
ATOM 699 O O . THR A 1 92 ? 1.960 -10.137 -7.189 1.00 93.50 92 THR A O 1
ATOM 702 N N . ALA A 1 93 ? 3.957 -9.529 -6.361 1.00 94.69 93 ALA A N 1
ATOM 703 C CA . ALA A 1 93 ? 3.521 -9.590 -4.963 1.00 94.69 93 ALA A CA 1
ATOM 704 C C . ALA A 1 93 ? 2.400 -8.574 -4.663 1.00 94.69 93 ALA A C 1
ATOM 706 O O . ALA A 1 93 ? 1.394 -8.918 -4.041 1.00 94.69 93 ALA A O 1
ATOM 707 N N . LEU A 1 94 ? 2.522 -7.348 -5.179 1.00 96.50 94 LEU A N 1
ATOM 708 C CA . LEU A 1 94 ? 1.504 -6.302 -5.050 1.00 96.50 94 LEU A CA 1
ATOM 709 C C . LEU A 1 94 ? 0.188 -6.658 -5.758 1.00 96.50 94 LEU A C 1
ATOM 711 O O . LEU A 1 94 ? -0.873 -6.293 -5.259 1.00 96.50 94 LEU A O 1
ATOM 715 N N . ARG A 1 95 ? 0.224 -7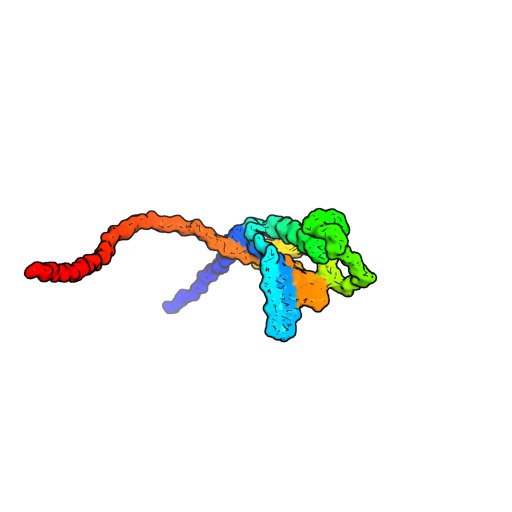.391 -6.881 1.00 96.00 95 ARG A N 1
ATOM 716 C CA . ARG A 1 95 ? -0.989 -7.892 -7.561 1.00 96.00 95 ARG A CA 1
ATOM 717 C C . ARG A 1 95 ? -1.663 -9.038 -6.818 1.00 96.00 95 ARG A C 1
ATOM 719 O O . ARG A 1 95 ? -2.881 -9.169 -6.902 1.00 96.00 95 ARG A O 1
ATOM 726 N N . ALA A 1 96 ? -0.896 -9.861 -6.109 1.00 95.88 96 ALA A N 1
ATOM 727 C CA . ALA A 1 96 ? -1.440 -10.972 -5.335 1.00 95.88 96 ALA A CA 1
ATOM 728 C C . ALA A 1 96 ? -2.153 -10.491 -4.059 1.00 95.88 96 ALA A C 1
ATOM 730 O O . ALA A 1 96 ? -3.222 -11.007 -3.725 1.00 95.88 96 ALA A O 1
ATOM 731 N N . TRP A 1 97 ? -1.602 -9.470 -3.391 1.00 95.69 97 TRP A N 1
ATOM 732 C CA . TRP A 1 97 ? -2.088 -8.977 -2.098 1.00 95.69 97 TRP A CA 1
ATOM 733 C C . TRP A 1 97 ? -3.597 -8.647 -2.062 1.00 95.69 97 TRP A C 1
ATOM 735 O O . TRP A 1 97 ? -4.275 -9.145 -1.169 1.00 95.69 97 TRP A O 1
ATOM 745 N N . PRO A 1 98 ? -4.196 -7.944 -3.052 1.00 96.44 98 PRO A N 1
ATOM 746 C CA . PRO A 1 98 ? -5.645 -7.724 -3.137 1.00 96.44 98 PRO A CA 1
ATOM 747 C C . PRO A 1 98 ? -6.543 -8.962 -3.059 1.00 96.44 98 PRO A C 1
ATOM 749 O O . PRO A 1 98 ? -7.739 -8.830 -2.798 1.00 96.44 98 PRO A O 1
ATOM 752 N N . THR A 1 99 ? -6.002 -10.145 -3.336 1.00 96.25 99 THR A N 1
ATOM 753 C CA . THR A 1 99 ? -6.733 -11.418 -3.300 1.00 96.25 99 THR A CA 1
ATOM 754 C C . THR A 1 99 ? -6.341 -12.300 -2.116 1.00 96.25 99 THR A C 1
ATOM 756 O O . THR A 1 99 ? -6.960 -13.342 -1.904 1.00 96.25 99 THR A O 1
ATOM 759 N N . ASP A 1 100 ? -5.362 -11.875 -1.316 1.00 96.56 100 ASP A N 1
ATOM 760 C CA . ASP A 1 100 ? -4.901 -12.596 -0.137 1.00 96.56 100 ASP A CA 1
ATOM 761 C C . ASP A 1 100 ? -5.791 -12.281 1.073 1.00 96.56 100 ASP A C 1
ATOM 763 O O . ASP A 1 100 ? -5.622 -11.302 1.803 1.00 96.56 100 ASP A O 1
ATOM 767 N N . VAL A 1 101 ? -6.801 -13.126 1.272 1.00 95.50 101 VAL A N 1
ATOM 768 C CA . VAL A 1 101 ? -7.759 -12.982 2.376 1.00 95.50 101 VAL A CA 1
ATOM 769 C C . VAL A 1 101 ? -7.080 -13.150 3.739 1.00 95.50 101 VAL A C 1
ATOM 771 O O . VAL A 1 101 ? -7.469 -12.472 4.689 1.00 95.50 101 VAL A O 1
ATOM 774 N N . ALA A 1 102 ? -6.059 -14.006 3.841 1.00 96.19 102 ALA A N 1
ATOM 775 C CA . ALA A 1 102 ? -5.379 -14.266 5.106 1.00 96.19 102 ALA A CA 1
ATOM 776 C C . ALA A 1 102 ? -4.564 -13.045 5.557 1.00 96.19 102 ALA A C 1
ATOM 778 O O . ALA A 1 102 ? -4.666 -12.631 6.713 1.00 96.19 102 ALA A O 1
ATOM 779 N N . GLU A 1 103 ? -3.836 -12.413 4.633 1.00 94.88 103 GLU A N 1
ATOM 780 C CA . GLU A 1 103 ? -3.130 -11.152 4.893 1.00 94.88 103 GLU A CA 1
ATOM 781 C C . GLU A 1 103 ? -4.091 -10.021 5.277 1.00 94.88 103 GLU A C 1
ATOM 783 O O . GLU A 1 103 ? -3.833 -9.264 6.217 1.00 94.88 103 GLU A O 1
ATOM 788 N N . HIS A 1 104 ? -5.249 -9.920 4.617 1.00 97.06 104 HIS A N 1
ATOM 789 C CA . HIS A 1 104 ? -6.261 -8.931 4.991 1.00 97.06 104 HIS A CA 1
ATOM 790 C C . HIS A 1 104 ? -6.808 -9.149 6.408 1.00 97.06 104 HIS A C 1
ATOM 792 O O . HIS A 1 104 ? -6.991 -8.178 7.150 1.00 97.06 104 HIS A O 1
ATOM 798 N N . ASP A 1 105 ? -7.062 -10.396 6.803 1.00 97.06 105 ASP A N 1
ATOM 799 C CA . ASP A 1 105 ? -7.530 -10.723 8.152 1.00 97.06 105 ASP A CA 1
ATOM 800 C C . ASP A 1 105 ? -6.457 -10.428 9.209 1.00 97.06 105 ASP A C 1
ATOM 802 O O . ASP A 1 105 ? -6.769 -9.873 10.273 1.00 97.06 105 ASP A O 1
ATOM 806 N N . GLN A 1 106 ? -5.187 -10.702 8.901 1.00 94.94 106 GLN A N 1
ATOM 807 C CA . GLN A 1 106 ? -4.055 -10.311 9.740 1.00 94.94 106 GLN A CA 1
ATOM 808 C C . GLN A 1 106 ? -3.973 -8.786 9.887 1.00 94.94 106 GLN A C 1
ATOM 810 O O . GLN A 1 106 ? -3.866 -8.281 11.009 1.00 94.94 106 GLN A O 1
ATOM 815 N N . ALA A 1 107 ? -4.101 -8.039 8.788 1.00 94.44 107 ALA A N 1
ATOM 816 C CA . ALA A 1 107 ? -4.106 -6.580 8.803 1.00 94.44 107 ALA A CA 1
ATOM 817 C C . ALA A 1 107 ? -5.251 -6.021 9.660 1.00 94.44 107 ALA A C 1
ATOM 819 O O . ALA A 1 107 ? -5.041 -5.150 10.509 1.00 94.44 107 ALA A O 1
ATOM 820 N N . LEU A 1 108 ? -6.471 -6.538 9.477 1.00 95.44 108 LEU A N 1
ATOM 821 C CA . LEU A 1 108 ? -7.648 -6.133 10.248 1.00 95.44 108 LEU A CA 1
ATOM 822 C C . LEU A 1 108 ? -7.488 -6.412 11.740 1.00 95.44 108 LEU A C 1
ATOM 824 O O . LEU A 1 108 ? -7.895 -5.578 12.552 1.00 95.44 108 LEU A O 1
ATOM 828 N N . THR A 1 109 ? -6.915 -7.561 12.092 1.00 94.31 109 THR A N 1
ATOM 829 C CA . THR A 1 109 ? -6.656 -7.947 13.483 1.00 94.31 109 THR A CA 1
ATOM 830 C C . THR A 1 109 ? -5.638 -7.003 14.113 1.00 94.31 109 THR A C 1
ATOM 832 O O . THR A 1 109 ? -5.958 -6.346 15.102 1.00 94.31 109 THR A O 1
ATOM 835 N N . ALA A 1 110 ? -4.486 -6.803 13.464 1.00 91.38 110 ALA A N 1
ATOM 836 C CA . ALA A 1 110 ? -3.452 -5.884 13.935 1.00 91.38 110 ALA A CA 1
ATOM 837 C C . ALA A 1 110 ? -4.003 -4.468 14.175 1.00 91.38 110 ALA A C 1
ATOM 839 O O . ALA A 1 110 ? -3.774 -3.874 15.226 1.00 91.38 110 ALA A O 1
ATOM 840 N N . MET A 1 111 ? -4.796 -3.936 13.242 1.00 91.56 111 MET A N 1
ATOM 841 C CA . MET A 1 111 ? -5.380 -2.597 13.363 1.00 91.56 111 MET A CA 1
ATOM 842 C C . MET A 1 111 ? -6.469 -2.490 14.442 1.00 91.56 111 MET A C 1
ATOM 844 O O . MET A 1 111 ? -6.627 -1.421 15.035 1.00 91.56 111 MET A O 1
ATOM 848 N N . ARG A 1 112 ? -7.231 -3.564 14.701 1.00 89.31 112 ARG A N 1
ATOM 849 C CA . ARG A 1 112 ? -8.241 -3.618 15.777 1.00 89.31 112 ARG A CA 1
ATOM 850 C C . ARG A 1 112 ? -7.603 -3.655 17.156 1.00 89.31 112 ARG A C 1
ATOM 852 O O . ARG A 1 112 ? -8.014 -2.892 18.026 1.00 89.31 112 ARG A O 1
ATOM 859 N N . ASP A 1 113 ? -6.570 -4.473 17.309 1.00 88.44 113 ASP A N 1
ATOM 860 C CA . ASP A 1 113 ? -5.748 -4.529 18.524 1.00 88.44 113 ASP A CA 1
ATOM 861 C C . ASP A 1 113 ? -4.912 -3.254 18.674 1.00 88.44 113 ASP A C 1
ATOM 863 O O . ASP A 1 113 ? -4.431 -2.888 19.750 1.00 88.44 113 ASP A O 1
ATOM 867 N N . GLY A 1 114 ? -4.816 -2.508 17.575 1.00 86.56 114 GLY A N 1
ATOM 868 C CA . GLY A 1 114 ? -4.272 -1.180 17.547 1.00 86.56 114 GLY A CA 1
ATOM 869 C C . GLY A 1 114 ? -2.757 -1.152 17.453 1.00 86.56 114 GLY A C 1
ATOM 870 O O . GLY A 1 114 ? -2.136 -0.210 17.958 1.00 86.56 114 GLY A O 1
ATOM 871 N N . GLY A 1 115 ? -2.205 -2.174 16.810 1.00 88.19 115 GLY A N 1
ATOM 872 C CA . GLY A 1 115 ? -0.859 -2.212 16.274 1.00 88.19 115 GLY A CA 1
ATOM 873 C C . GLY A 1 115 ? -0.771 -1.610 14.871 1.00 88.19 115 GLY A C 1
ATOM 874 O O . GLY A 1 115 ? -1.766 -1.241 14.243 1.00 88.19 115 GLY A O 1
ATOM 875 N N . LEU A 1 116 ? 0.469 -1.496 14.405 1.00 92.31 116 LEU A N 1
ATOM 876 C CA . LEU A 1 116 ? 0.824 -1.167 13.029 1.00 92.31 116 LEU A CA 1
ATOM 877 C C . LEU A 1 116 ? 0.623 -2.405 12.150 1.00 92.31 116 LEU A C 1
ATOM 879 O O . LEU A 1 116 ? 1.043 -3.498 12.525 1.00 92.31 116 LEU A O 1
ATOM 883 N N . TYR A 1 117 ? 0.065 -2.212 10.960 1.00 96.12 117 TYR A N 1
ATOM 884 C CA . TYR A 1 117 ? 0.221 -3.158 9.861 1.00 96.12 117 TYR A CA 1
ATOM 885 C C . TYR A 1 117 ? 1.217 -2.601 8.843 1.00 96.12 117 TYR A C 1
ATOM 887 O O . TYR A 1 117 ? 1.196 -1.402 8.548 1.00 96.12 117 TYR A O 1
ATOM 895 N N . ALA A 1 118 ? 2.072 -3.467 8.308 1.00 95.50 118 ALA A N 1
ATOM 8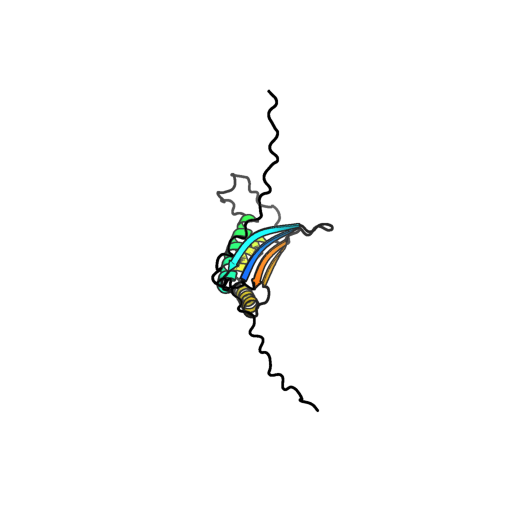96 C CA . ALA A 1 118 ? 3.007 -3.137 7.246 1.00 95.50 118 ALA A CA 1
ATOM 897 C C . ALA A 1 118 ? 3.121 -4.321 6.284 1.00 95.50 118 ALA A C 1
ATOM 899 O O . ALA A 1 118 ? 3.494 -5.418 6.693 1.00 95.50 118 ALA A O 1
ATOM 900 N N . PHE A 1 119 ? 2.824 -4.070 5.015 1.00 96.50 119 PHE A N 1
ATOM 901 C CA . PHE A 1 119 ? 3.137 -4.962 3.911 1.00 96.50 119 PHE A CA 1
ATOM 902 C C . PHE A 1 119 ? 4.300 -4.358 3.131 1.00 96.50 119 PHE A C 1
ATOM 904 O O . PHE A 1 119 ? 4.181 -3.247 2.612 1.00 96.50 119 PHE A O 1
ATOM 911 N N . THR A 1 120 ? 5.418 -5.077 3.067 1.00 95.06 120 THR A N 1
ATOM 912 C CA . THR A 1 120 ? 6.648 -4.590 2.440 1.00 95.06 120 THR A CA 1
ATOM 913 C C . THR A 1 120 ? 7.120 -5.581 1.394 1.00 95.06 120 THR A C 1
ATOM 915 O O . THR A 1 120 ? 7.296 -6.763 1.686 1.00 95.06 120 THR A O 1
ATOM 918 N N . VAL A 1 121 ? 7.369 -5.086 0.187 1.00 94.12 121 VAL A N 1
ATOM 919 C CA . VAL A 1 121 ? 7.968 -5.850 -0.907 1.00 94.12 121 VAL A CA 1
ATOM 920 C C . VAL A 1 121 ? 9.210 -5.124 -1.380 1.00 94.12 121 VAL A C 1
ATOM 922 O O . VAL A 1 121 ? 9.225 -3.901 -1.474 1.00 94.12 121 VAL A O 1
ATOM 925 N N . THR A 1 122 ? 10.268 -5.862 -1.668 1.00 91.12 122 THR A N 1
ATOM 926 C CA . THR A 1 122 ? 11.527 -5.282 -2.136 1.00 91.12 122 THR A CA 1
ATOM 927 C C . THR A 1 122 ? 11.797 -5.686 -3.579 1.00 91.12 122 THR A C 1
ATOM 929 O O . THR A 1 122 ? 11.173 -6.600 -4.105 1.00 91.12 122 THR A O 1
ATOM 932 N N . ASP A 1 123 ? 12.726 -4.997 -4.215 1.00 86.88 123 ASP A N 1
ATOM 933 C CA . ASP A 1 123 ? 13.480 -5.433 -5.388 1.00 86.88 123 ASP A CA 1
ATOM 934 C C . ASP A 1 123 ? 14.978 -5.385 -5.024 1.00 86.88 123 ASP A C 1
ATOM 936 O O . ASP A 1 123 ? 15.337 -5.210 -3.855 1.00 86.88 123 ASP A O 1
ATOM 940 N N . ASP A 1 124 ? 15.861 -5.514 -6.007 1.00 83.12 124 ASP A N 1
ATOM 941 C CA . ASP A 1 124 ? 17.313 -5.443 -5.883 1.00 83.12 124 ASP A CA 1
ATOM 942 C C . ASP A 1 124 ? 17.815 -4.152 -5.211 1.00 83.12 124 ASP A C 1
ATOM 944 O O . ASP A 1 124 ? 18.850 -4.165 -4.543 1.00 83.12 124 ASP A O 1
ATOM 948 N N . ARG A 1 125 ? 17.093 -3.039 -5.381 1.00 83.69 125 ARG A N 1
ATOM 949 C CA . ARG A 1 125 ? 17.532 -1.701 -4.952 1.00 83.69 125 ARG A CA 1
ATOM 950 C C . ARG A 1 125 ? 16.507 -0.910 -4.166 1.00 83.69 125 ARG A C 1
ATOM 952 O O . ARG A 1 125 ? 16.843 0.151 -3.643 1.00 83.69 125 ARG A O 1
ATOM 959 N N . THR A 1 126 ? 15.256 -1.350 -4.109 1.00 88.94 126 THR A N 1
ATOM 960 C CA . THR A 1 126 ? 14.179 -0.509 -3.580 1.00 88.94 126 THR A CA 1
ATOM 961 C C . THR A 1 126 ? 13.169 -1.327 -2.796 1.00 88.94 126 THR A C 1
ATOM 963 O O . THR A 1 126 ? 12.878 -2.466 -3.132 1.00 88.94 126 THR A O 1
ATOM 966 N N . SER A 1 127 ? 12.647 -0.740 -1.729 1.00 92.19 127 SER A N 1
ATOM 967 C CA . SER A 1 127 ? 11.595 -1.286 -0.888 1.00 92.19 127 SER A CA 1
ATOM 968 C C . SER A 1 127 ? 10.329 -0.467 -1.071 1.00 92.19 127 SER A C 1
ATOM 970 O O . SER A 1 127 ? 10.369 0.761 -1.046 1.00 92.19 127 SER A O 1
ATOM 972 N N . TYR A 1 128 ? 9.207 -1.142 -1.240 1.00 94.75 128 TYR A N 1
ATOM 973 C CA . TYR A 1 128 ? 7.884 -0.555 -1.326 1.00 94.75 128 TYR A CA 1
ATOM 974 C C . TYR A 1 128 ? 7.103 -0.996 -0.097 1.00 94.75 128 TYR A C 1
ATOM 976 O O . TYR A 1 128 ? 7.001 -2.195 0.167 1.00 94.75 128 TYR A O 1
ATOM 984 N N . ALA A 1 129 ? 6.544 -0.044 0.644 1.00 95.75 129 ALA A N 1
ATOM 985 C CA . ALA A 1 129 ? 5.791 -0.330 1.855 1.00 95.75 129 ALA A CA 1
ATOM 986 C C . ALA A 1 129 ? 4.381 0.257 1.783 1.00 95.75 129 ALA A C 1
ATOM 988 O O . ALA A 1 129 ? 4.184 1.425 1.450 1.00 95.75 129 ALA A O 1
ATOM 989 N N . LEU A 1 130 ? 3.401 -0.564 2.149 1.00 97.50 130 LEU A N 1
ATOM 990 C CA . LEU A 1 130 ? 2.019 -0.182 2.396 1.00 97.50 130 LEU A CA 1
ATOM 991 C C . LEU A 1 130 ? 1.761 -0.351 3.890 1.00 97.50 130 LEU A C 1
ATOM 993 O O . LEU A 1 130 ? 1.753 -1.471 4.404 1.00 97.50 130 LEU A O 1
ATOM 997 N N . THR A 1 131 ? 1.579 0.754 4.605 1.00 97.19 131 THR A N 1
ATOM 998 C CA . THR A 1 131 ? 1.453 0.731 6.065 1.00 97.19 131 THR A CA 1
ATOM 999 C C . THR A 1 131 ? 0.144 1.346 6.526 1.00 97.19 131 THR A C 1
ATOM 1001 O O . THR A 1 131 ? -0.418 2.228 5.878 1.00 97.19 131 THR A O 1
ATOM 1004 N N . ALA A 1 132 ? -0.357 0.869 7.663 1.00 96.19 132 ALA A N 1
ATOM 1005 C CA . ALA A 1 132 ? -1.490 1.456 8.360 1.00 96.19 132 ALA A CA 1
ATOM 1006 C C . ALA A 1 132 ? -1.200 1.492 9.857 1.00 96.19 132 ALA A C 1
ATOM 1008 O O . ALA A 1 132 ? -1.041 0.454 10.503 1.00 96.19 132 ALA A O 1
ATOM 1009 N N . ARG A 1 133 ? -1.148 2.702 10.416 1.00 92.75 133 ARG A N 1
ATOM 1010 C CA . ARG A 1 133 ? -0.904 2.936 11.841 1.00 92.75 133 ARG A CA 1
ATOM 1011 C C . ARG A 1 133 ? -2.083 3.650 12.490 1.00 92.75 133 ARG A C 1
ATOM 1013 O O . ARG A 1 133 ? -2.614 4.601 11.914 1.00 92.75 133 ARG A O 1
ATOM 1020 N N . PRO A 1 134 ? -2.493 3.252 13.701 1.00 89.69 134 PRO A N 1
ATOM 1021 C CA . PRO A 1 134 ? -3.494 3.990 14.452 1.00 89.69 134 PRO A CA 1
ATOM 1022 C C . PRO A 1 134 ? -3.001 5.404 14.740 1.00 89.69 134 PRO A C 1
ATOM 1024 O O . PRO A 1 134 ? -1.846 5.607 15.118 1.00 89.69 134 PRO A O 1
ATOM 1027 N N . ILE A 1 135 ? -3.889 6.379 14.594 1.00 86.06 135 ILE A N 1
ATOM 1028 C CA . ILE A 1 135 ? -3.622 7.749 15.012 1.00 86.06 135 ILE A CA 1
ATOM 1029 C C . ILE A 1 135 ? -4.594 8.140 16.111 1.00 86.06 135 ILE A C 1
ATOM 1031 O O . ILE A 1 135 ? -5.790 7.849 16.062 1.00 86.06 135 ILE A O 1
ATOM 1035 N N . LEU A 1 136 ? -4.071 8.845 17.107 1.00 71.56 136 LEU A N 1
ATOM 1036 C CA . LEU A 1 136 ? -4.914 9.600 18.012 1.00 71.56 136 LEU A CA 1
ATOM 1037 C C . LEU A 1 136 ? -5.350 10.843 17.253 1.00 71.56 136 LEU A C 1
ATOM 1039 O O . LEU A 1 136 ? -4.631 11.838 17.180 1.00 71.56 136 LEU A O 1
ATOM 1043 N N . THR A 1 137 ? -6.525 10.782 16.636 1.00 58.09 137 THR A N 1
ATOM 1044 C CA . THR A 1 137 ? -7.178 12.007 16.199 1.00 58.09 137 THR A CA 1
ATOM 1045 C C . THR A 1 137 ? -7.590 12.710 17.479 1.00 58.09 137 THR A C 1
ATOM 1047 O O . THR A 1 137 ? -8.563 12.316 18.120 1.00 58.09 137 THR A O 1
ATOM 1050 N N . HIS A 1 138 ? -6.823 13.719 17.896 1.00 53.28 138 HIS A N 1
ATOM 1051 C CA . HIS A 1 138 ? -7.311 14.654 18.895 1.00 53.28 138 HIS A CA 1
ATOM 1052 C C . HIS A 1 138 ? -8.650 15.161 18.372 1.00 53.28 138 HIS A C 1
ATOM 1054 O O . HIS A 1 138 ? -8.696 15.887 17.377 1.00 53.28 138 HIS A O 1
ATOM 1060 N N . ALA A 1 139 ? -9.746 14.738 19.003 1.00 48.19 139 ALA A N 1
ATOM 1061 C CA . ALA A 1 139 ? -11.012 15.403 18.809 1.00 48.19 139 ALA A CA 1
ATOM 1062 C C . ALA A 1 139 ? -10.724 16.874 19.100 1.00 48.19 139 ALA A C 1
ATOM 1064 O O . ALA A 1 139 ? -10.392 17.242 20.228 1.00 48.19 139 ALA A O 1
ATOM 1065 N N . ARG A 1 140 ? -10.793 17.724 18.075 1.00 45.28 140 ARG A N 1
ATOM 1066 C CA . ARG A 1 140 ? -10.839 19.175 18.247 1.00 45.28 140 ARG A CA 1
ATOM 1067 C C . ARG A 1 140 ? -12.231 19.497 18.804 1.00 45.28 140 ARG A C 1
ATOM 1069 O O . ARG A 1 140 ? -13.069 20.073 18.133 1.00 45.28 140 ARG A O 1
ATOM 1076 N N . GLY A 1 141 ? -12.486 18.979 20.000 1.00 42.94 141 GLY A N 1
ATOM 1077 C CA . GLY A 1 141 ? -13.715 19.041 20.777 1.00 42.94 141 GLY A CA 1
ATOM 1078 C C . GLY A 1 141 ? -13.496 19.797 22.083 1.00 42.94 141 GLY A C 1
ATOM 1079 O O . GLY A 1 141 ? -14.251 19.626 23.029 1.00 42.94 141 GLY A O 1
ATOM 1080 N N . LEU A 1 142 ? -12.469 20.645 22.138 1.00 44.38 142 LEU A N 1
ATOM 1081 C CA . LEU A 1 142 ? -12.564 21.853 22.934 1.00 44.38 142 LEU A CA 1
ATOM 1082 C C . LEU A 1 142 ? -13.243 22.872 22.031 1.00 44.38 142 LEU A C 1
ATOM 1084 O O . LEU A 1 142 ? -12.595 23.504 21.195 1.00 44.38 142 LEU A O 1
ATOM 1088 N N . THR A 1 143 ? -14.555 23.024 22.191 1.00 50.94 143 THR A N 1
ATOM 1089 C CA . THR A 1 143 ? -15.163 24.339 22.006 1.00 50.94 143 THR A CA 1
ATOM 1090 C C . THR A 1 143 ? -14.225 25.309 22.726 1.00 50.94 143 THR A C 1
ATOM 1092 O O . THR A 1 143 ? -14.001 25.110 23.926 1.00 50.94 143 THR A O 1
ATOM 1095 N N . PRO A 1 144 ? -13.581 26.283 22.055 1.00 50.16 144 PRO A N 1
ATOM 1096 C CA . PRO A 1 144 ? -12.915 27.324 22.816 1.00 50.16 144 PRO A CA 1
ATOM 1097 C C . PRO A 1 144 ? -13.980 27.878 23.775 1.00 50.16 144 PRO A C 1
ATOM 1099 O O . PRO A 1 144 ? -15.119 28.075 23.329 1.00 50.16 144 PRO A O 1
ATOM 1102 N N . PRO A 1 145 ? -13.687 28.073 25.078 1.00 55.16 145 PRO A N 1
ATOM 1103 C CA . PRO A 1 145 ? -14.600 28.843 25.917 1.00 55.16 145 PRO A CA 1
ATOM 1104 C C . PRO A 1 145 ? -14.938 30.119 25.140 1.00 55.16 145 PRO A C 1
ATOM 1106 O O . PRO A 1 145 ? -14.036 30.609 24.445 1.00 55.16 145 PRO A O 1
ATOM 1109 N N . PRO A 1 146 ? -16.195 30.611 25.163 1.00 51.84 146 PRO A N 1
ATOM 1110 C CA . PRO A 1 146 ? -16.555 31.821 24.439 1.00 51.84 146 PRO A CA 1
ATOM 1111 C C . PRO A 1 146 ? -15.491 32.854 24.768 1.00 51.84 146 PRO A C 1
ATOM 1113 O O . PRO A 1 146 ? -15.330 33.239 25.927 1.00 51.84 146 PRO A O 1
ATOM 1116 N N . GLN A 1 147 ? -14.667 33.182 23.772 1.00 57.12 147 GLN A N 1
ATOM 1117 C CA . GLN A 1 147 ? -13.613 34.148 23.966 1.00 57.12 147 GLN A CA 1
ATOM 1118 C C . GLN A 1 147 ? -14.358 35.456 24.096 1.00 57.12 147 GLN A C 1
ATOM 1120 O O . GLN A 1 147 ? -14.751 36.052 23.097 1.00 57.12 147 GLN A O 1
ATOM 1125 N N . THR A 1 148 ? -14.631 35.865 25.333 1.00 50.75 148 THR A N 1
ATOM 1126 C CA . THR A 1 148 ? -14.950 37.252 25.615 1.00 50.75 148 THR A CA 1
ATOM 1127 C C . THR A 1 148 ? -13.775 38.016 25.022 1.00 50.75 148 THR A C 1
ATOM 1129 O O . THR A 1 148 ? -12.645 37.772 25.463 1.00 50.75 148 THR A O 1
ATOM 1132 N N . PRO A 1 149 ? -13.966 38.831 23.969 1.00 48.78 149 PRO A N 1
ATOM 1133 C CA . PRO A 1 149 ? -12.857 39.559 23.388 1.00 48.78 149 PRO A CA 1
ATOM 1134 C C . PRO A 1 149 ? -12.206 40.332 24.528 1.00 48.78 149 PRO A C 1
ATOM 1136 O O . PRO A 1 149 ? -12.875 41.093 25.232 1.00 48.78 149 PRO A O 1
ATOM 1139 N N . ALA A 1 150 ? -10.923 40.059 24.768 1.00 52.41 150 ALA A N 1
ATOM 1140 C CA . ALA A 1 150 ? -10.159 40.819 25.736 1.00 52.41 150 ALA A CA 1
ATOM 1141 C C . ALA A 1 150 ? -10.343 42.298 25.366 1.00 52.41 150 ALA A C 1
ATOM 1143 O O . ALA A 1 150 ? -10.147 42.637 24.192 1.00 52.41 150 ALA A O 1
ATOM 1144 N N . PRO A 1 151 ? -10.764 43.174 26.298 1.00 49.25 151 PRO A N 1
ATOM 1145 C CA . PRO A 1 151 ? -10.857 44.589 25.996 1.00 49.25 151 PRO A CA 1
ATOM 1146 C C . PRO A 1 151 ? -9.480 45.016 25.506 1.00 49.25 151 PRO A C 1
ATOM 1148 O O . PRO A 1 151 ? -8.477 44.808 26.191 1.00 49.25 151 PRO A O 1
ATOM 1151 N N . TYR A 1 152 ? -9.439 45.523 24.278 1.00 44.47 152 TYR A N 1
ATOM 1152 C CA . TYR A 1 152 ? -8.226 45.973 23.623 1.00 44.47 152 TYR A CA 1
ATOM 1153 C C . TYR A 1 152 ? -7.516 46.975 24.545 1.00 44.47 152 TYR A C 1
ATOM 1155 O O . TYR A 1 152 ? -7.889 48.145 24.616 1.00 44.47 152 TYR A O 1
ATOM 1163 N N . ARG A 1 153 ? -6.494 46.526 25.286 1.00 56.03 153 ARG A N 1
ATOM 1164 C CA . ARG A 1 153 ? -5.527 47.430 25.913 1.00 56.03 153 ARG A CA 1
ATOM 1165 C C . ARG A 1 153 ? -4.617 47.895 24.793 1.00 56.03 153 ARG A C 1
ATOM 1167 O O . ARG A 1 153 ? -3.587 47.283 24.522 1.00 56.03 153 ARG A O 1
ATOM 1174 N N . GLY A 1 154 ? -5.054 48.947 24.106 1.00 40.97 154 GLY A N 1
ATOM 1175 C CA . GLY A 1 154 ? -4.234 49.639 23.128 1.00 40.97 154 GLY A CA 1
ATOM 1176 C C . GLY A 1 154 ? -2.877 49.958 23.740 1.00 40.97 154 GLY A C 1
ATOM 1177 O O . GLY A 1 154 ? -2.786 50.579 24.799 1.00 40.97 154 GLY A O 1
ATOM 1178 N N . ARG A 1 155 ? -1.817 49.492 23.083 1.00 45.09 155 ARG A N 1
ATOM 1179 C CA . ARG A 1 155 ? -0.461 49.969 23.337 1.00 45.09 155 ARG A CA 1
ATOM 1180 C C . ARG A 1 155 ? -0.462 51.469 23.009 1.00 45.09 155 ARG A C 1
ATOM 1182 O O . ARG A 1 155 ? -0.922 51.807 21.916 1.00 45.09 155 ARG A O 1
ATOM 1189 N N . PRO A 1 156 ? 0.006 52.367 23.892 1.00 47.72 156 PRO A N 1
ATOM 1190 C CA . PRO A 1 156 ? 0.164 53.764 23.520 1.00 47.72 156 PRO A CA 1
ATOM 1191 C C . PRO A 1 156 ? 1.118 53.825 22.325 1.00 47.72 156 PRO A C 1
ATOM 1193 O O . PRO A 1 156 ? 2.265 53.389 22.423 1.00 47.72 156 PRO A O 1
ATOM 1196 N N . VAL A 1 157 ? 0.625 54.292 21.179 1.00 52.88 157 VAL A N 1
ATOM 1197 C CA . VAL A 1 157 ? 1.491 54.737 20.089 1.00 52.88 157 VAL A CA 1
ATOM 1198 C C . VAL A 1 157 ? 2.093 56.050 20.562 1.00 52.88 157 VAL A C 1
ATOM 1200 O O . VAL A 1 157 ? 1.391 57.043 20.741 1.00 52.88 157 VAL A O 1
ATOM 1203 N N . GLU A 1 158 ? 3.389 56.014 20.842 1.00 51.06 158 GLU A N 1
ATOM 1204 C CA . GLU A 1 158 ? 4.183 57.200 21.116 1.00 51.06 158 GLU A CA 1
ATOM 1205 C C . GLU A 1 158 ? 4.156 58.084 19.860 1.00 51.06 158 GLU A C 1
ATOM 1207 O O . GLU A 1 158 ? 4.462 57.627 18.754 1.00 51.06 158 GLU A O 1
ATOM 1212 N N . ALA A 1 159 ? 3.677 59.321 20.008 1.00 56.50 159 ALA A N 1
ATOM 1213 C CA . ALA A 1 159 ? 3.529 60.243 18.891 1.00 56.50 159 ALA A CA 1
ATOM 1214 C C . ALA A 1 159 ? 4.915 60.578 18.304 1.00 56.50 159 ALA A C 1
ATOM 1216 O O . ALA A 1 159 ? 5.829 60.907 19.063 1.00 56.50 159 ALA A O 1
ATOM 1217 N N . PRO A 1 160 ? 5.103 60.525 16.972 1.00 59.69 160 PRO A N 1
ATOM 1218 C CA . PRO A 1 160 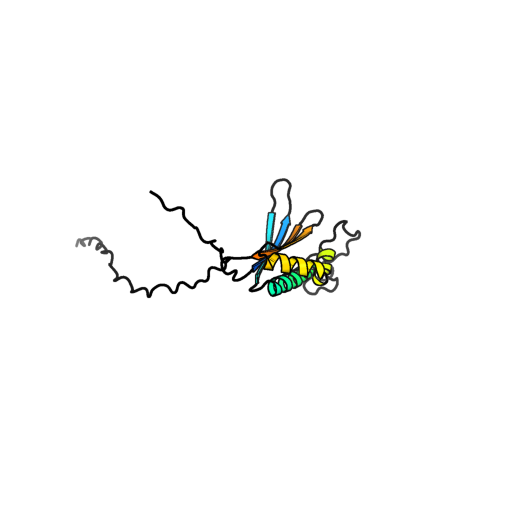? 6.382 60.869 16.367 1.00 59.69 160 PRO A CA 1
ATOM 1219 C C . PRO A 1 160 ? 6.720 62.356 16.605 1.00 59.69 160 PRO A C 1
ATOM 1221 O O . PRO A 1 160 ? 5.823 63.205 16.545 1.00 59.69 160 PRO A O 1
ATOM 1224 N N . PRO A 1 161 ? 7.999 62.701 16.856 1.00 56.03 161 PRO A N 1
ATOM 1225 C CA . PRO A 1 161 ? 8.401 64.069 17.166 1.00 56.03 161 PRO A CA 1
ATOM 1226 C C . PRO A 1 161 ? 8.162 65.006 15.974 1.00 56.03 161 PRO A C 1
ATOM 1228 O O . PRO A 1 161 ? 8.671 64.790 14.872 1.00 56.03 161 PRO A O 1
ATOM 1231 N N . GLN A 1 162 ? 7.396 66.071 16.213 1.00 60.53 162 GLN A N 1
ATOM 1232 C CA . GLN A 1 162 ? 7.145 67.149 15.256 1.00 60.53 162 GLN A CA 1
ATOM 1233 C C . GLN A 1 162 ? 8.446 67.939 15.042 1.00 60.53 162 GLN A C 1
ATOM 1235 O O . GLN A 1 162 ? 8.963 68.557 15.973 1.00 60.53 162 GLN A O 1
ATOM 1240 N N . ARG A 1 163 ? 8.992 67.927 13.820 1.00 52.19 163 ARG A N 1
ATOM 1241 C CA . ARG A 1 163 ? 10.095 68.823 13.443 1.00 52.19 163 ARG A CA 1
ATOM 1242 C C . ARG A 1 163 ? 9.522 70.204 13.101 1.00 52.19 163 ARG A C 1
ATOM 1244 O O . ARG A 1 163 ? 8.631 70.269 12.255 1.00 52.19 163 ARG A O 1
ATOM 1251 N N . PRO A 1 164 ? 10.015 71.300 13.701 1.00 62.75 164 PRO A N 1
ATOM 1252 C CA . PRO A 1 164 ? 9.584 72.639 13.327 1.00 62.75 164 PRO A CA 1
ATOM 1253 C C . PRO A 1 164 ? 10.102 72.995 11.928 1.00 62.75 164 PRO A C 1
ATOM 1255 O O . PRO A 1 164 ? 11.283 72.827 11.622 1.00 62.75 164 PRO A O 1
ATOM 1258 N N . PHE A 1 165 ? 9.205 73.491 11.077 1.00 52.09 165 PHE A N 1
ATOM 1259 C CA . PHE A 1 165 ? 9.555 74.082 9.790 1.00 52.09 165 PHE A CA 1
ATOM 1260 C C . PHE A 1 165 ? 10.198 75.454 10.037 1.00 52.09 165 PHE A C 1
ATOM 1262 O O . PHE A 1 165 ? 9.547 76.352 10.566 1.00 52.09 165 PHE A O 1
ATOM 1269 N N . LEU A 1 166 ? 11.472 75.611 9.671 1.00 55.53 166 LEU A N 1
ATOM 1270 C CA . LEU A 1 166 ? 12.113 76.923 9.569 1.00 55.53 166 LEU A CA 1
ATOM 1271 C C . LEU A 1 166 ? 11.562 77.649 8.335 1.00 55.53 166 LEU A C 1
ATOM 1273 O O . LEU A 1 166 ? 11.456 77.051 7.261 1.00 55.53 166 LEU A O 1
ATOM 1277 N N . ARG A 1 167 ? 11.221 78.925 8.505 1.00 51.50 167 ARG A N 1
ATOM 1278 C CA . ARG A 1 167 ? 10.918 79.881 7.441 1.00 51.50 167 ARG A CA 1
ATOM 1279 C C . ARG A 1 167 ? 11.831 81.083 7.605 1.00 51.50 167 ARG A C 1
ATOM 1281 O O . ARG A 1 167 ? 12.105 81.421 8.778 1.00 51.50 167 ARG A O 1
#

Radius of gyration: 28.32 Å; chains: 1; bounding box: 42×94×88 Å

Secondary structure (DSSP, 8-state):
------------------EEEEEEEEEE--SS--EEEEEEEEEESSHHHHHHHHHHHHHHHHHHHS--TT-TTS-TT-----SS--SS-HHHHHHHGGG-HHHHHHHHHHHHHT--EEEEEE-SS-EEEEEEEEE-------------PPP--PPP-PPPPPPPPP-